Protein AF-A0A2V3UFE8-F1 (afdb_monomer)

Solvent-accessible surface area (backbone atoms only — not comparable to full-atom values): 3465 Å² total; per-residue (Å²): 127,63,78,65,58,70,67,33,70,41,10,50,48,20,30,52,37,31,76,69,70,51,62,81,88,70,58,90,47,60,87,91,37,71,54,31,51,34,16,49,55,21,19,34,57,66,77,37,47,68,66,50,46,55,75,58,56,83,80,121

pLDDT: mean 81.44, std 16.82, range [42.72, 95.44]

Sequence (60 aa):
MDQDAVNEPAYLDGRRAAERSEGPEHNPHPTGSDAHRLWQDGHASVTAPDAVADDIGDFA

Mean predicted aligned error: 7.37 Å

Structure (mmCIF, N/CA/C/O backbone):
data_AF-A0A2V3UFE8-F1
#
_entry.id   AF-A0A2V3UFE8-F1
#
loop_
_atom_site.group_PDB
_atom_site.id
_atom_site.type_symbol
_atom_site.label_atom_id
_atom_site.label_alt_id
_atom_site.label_comp_id
_atom_site.label_asym_id
_atom_site.label_entity_id
_atom_site.label_seq_id
_atom_site.pdbx_PDB_ins_code
_atom_site.Cartn_x
_atom_site.Cartn_y
_atom_site.Cartn_z
_atom_site.occupancy
_atom_site.B_iso_or_equiv
_atom_site.auth_seq_id
_atom_site.auth_comp_id
_atom_site.auth_asym_id
_atom_site.auth_atom_id
_atom_site.pdbx_PDB_model_num
ATOM 1 N N . MET A 1 1 ? 5.465 -14.642 1.026 1.00 54.91 1 MET A N 1
ATOM 2 C CA . MET A 1 1 ? 6.152 -13.551 0.296 1.00 54.91 1 MET A CA 1
ATOM 3 C C . MET A 1 1 ? 7.659 -13.666 0.446 1.00 54.91 1 MET A C 1
ATOM 5 O O . MET A 1 1 ? 8.114 -13.923 1.556 1.00 54.91 1 MET A O 1
ATOM 9 N N . ASP A 1 2 ? 8.416 -13.452 -0.634 1.00 67.06 2 ASP A N 1
ATOM 10 C CA . ASP A 1 2 ? 9.874 -13.282 -0.571 1.00 67.06 2 ASP A CA 1
ATOM 11 C C . ASP A 1 2 ? 10.233 -12.053 0.279 1.00 67.06 2 ASP A C 1
ATOM 1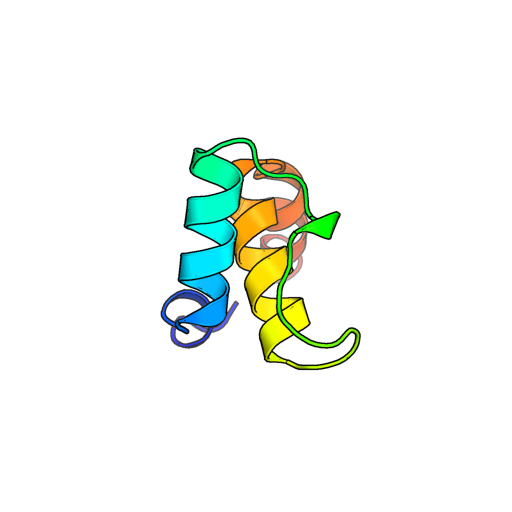3 O O . ASP A 1 2 ? 9.607 -10.999 0.155 1.00 67.06 2 ASP A O 1
ATOM 17 N N . GLN A 1 3 ? 11.251 -12.163 1.139 1.00 60.47 3 GLN A N 1
ATOM 18 C CA . GLN A 1 3 ? 11.710 -11.052 1.991 1.00 60.47 3 GLN A CA 1
ATOM 19 C C . GLN A 1 3 ? 12.169 -9.819 1.192 1.00 60.47 3 GLN A C 1
ATOM 21 O O . GLN A 1 3 ? 12.178 -8.711 1.730 1.00 60.47 3 GLN A O 1
ATOM 26 N N . ASP A 1 4 ? 12.510 -9.985 -0.084 1.00 66.19 4 ASP A N 1
ATOM 27 C CA . ASP A 1 4 ? 12.875 -8.875 -0.963 1.00 66.19 4 ASP A CA 1
ATOM 28 C C . ASP A 1 4 ? 11.646 -8.049 -1.382 1.00 66.19 4 ASP A C 1
ATOM 30 O O . ASP A 1 4 ? 11.722 -6.823 -1.442 1.00 66.19 4 ASP A O 1
ATOM 34 N N . ALA A 1 5 ? 10.481 -8.686 -1.551 1.00 62.12 5 ALA A N 1
ATOM 35 C CA . ALA A 1 5 ? 9.244 -8.018 -1.962 1.00 62.12 5 ALA A CA 1
ATOM 36 C C . ALA A 1 5 ? 8.719 -7.031 -0.903 1.00 62.12 5 ALA A C 1
ATOM 38 O O . ALA A 1 5 ? 8.219 -5.961 -1.239 1.00 62.12 5 ALA A O 1
ATOM 39 N N . VAL A 1 6 ? 8.890 -7.339 0.388 1.00 68.12 6 VAL A N 1
ATOM 40 C CA . VAL A 1 6 ? 8.448 -6.462 1.494 1.00 68.12 6 VAL A CA 1
ATOM 41 C C . VAL A 1 6 ? 9.383 -5.270 1.745 1.00 68.12 6 VAL A C 1
ATOM 43 O O . VAL A 1 6 ? 9.039 -4.360 2.502 1.00 68.12 6 VAL A O 1
ATOM 46 N N . ASN A 1 7 ? 10.566 -5.268 1.126 1.00 80.94 7 ASN A N 1
ATOM 4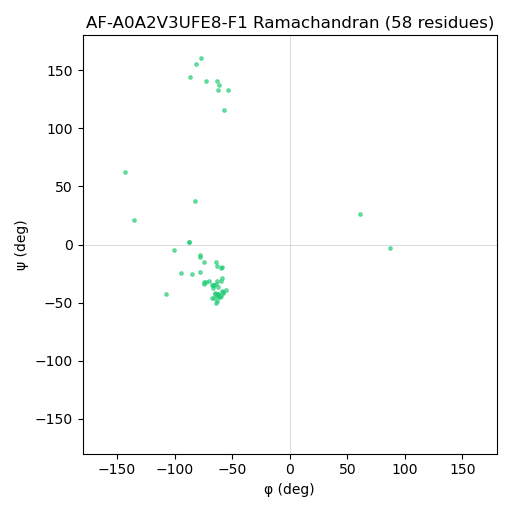7 C CA . ASN A 1 7 ? 11.520 -4.159 1.171 1.00 80.94 7 ASN A CA 1
ATOM 48 C C . ASN A 1 7 ? 11.470 -3.283 -0.090 1.00 80.94 7 ASN A C 1
ATOM 50 O O . ASN A 1 7 ? 12.142 -2.249 -0.139 1.00 80.94 7 ASN A O 1
ATOM 54 N N . GLU A 1 8 ? 10.675 -3.663 -1.094 1.00 87.38 8 GLU A N 1
ATOM 55 C CA . GLU A 1 8 ? 10.502 -2.876 -2.311 1.00 87.38 8 GLU A CA 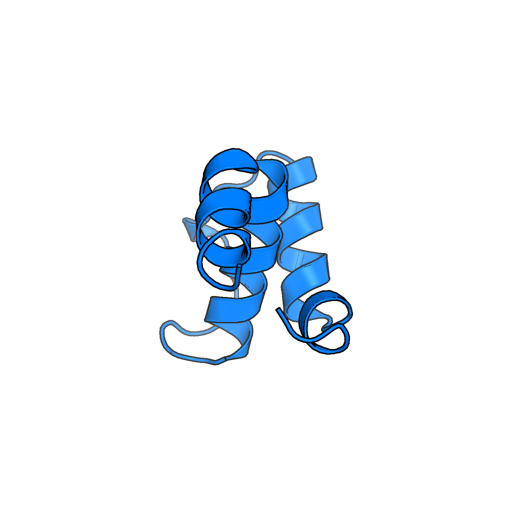1
ATOM 56 C C . GLU A 1 8 ? 9.872 -1.507 -1.992 1.00 87.38 8 GLU A C 1
ATOM 58 O O . GLU A 1 8 ? 8.941 -1.412 -1.181 1.00 87.38 8 GLU A O 1
ATOM 63 N N . PRO A 1 9 ? 10.315 -0.423 -2.659 1.00 91.19 9 PRO A N 1
ATOM 64 C CA . PRO A 1 9 ? 9.779 0.915 -2.427 1.00 91.19 9 PRO A CA 1
ATOM 65 C C . PRO A 1 9 ? 8.260 0.995 -2.600 1.00 91.19 9 PRO A C 1
ATOM 67 O O . PRO A 1 9 ? 7.600 1.666 -1.813 1.00 91.19 9 PRO A O 1
ATOM 70 N N . ALA A 1 10 ? 7.713 0.288 -3.594 1.00 93.12 10 ALA A N 1
ATOM 71 C CA . ALA A 1 10 ? 6.281 0.277 -3.882 1.00 93.12 10 ALA A CA 1
ATOM 72 C C . ALA A 1 10 ? 5.470 -0.351 -2.737 1.00 93.12 10 ALA A C 1
ATOM 74 O O . ALA A 1 10 ? 4.451 0.201 -2.331 1.00 93.12 10 ALA A O 1
ATOM 75 N N . TYR A 1 11 ? 5.965 -1.447 -2.153 1.00 92.00 11 TYR A N 1
ATOM 76 C CA . TYR A 1 11 ? 5.344 -2.091 -0.994 1.00 92.00 11 TYR A CA 1
ATOM 77 C C . TYR A 1 11 ? 5.334 -1.170 0.229 1.00 92.00 11 TYR A C 1
ATOM 79 O O . TYR A 1 11 ? 4.301 -0.965 0.870 1.00 92.00 11 TYR A O 1
ATOM 87 N N . LEU A 1 12 ? 6.480 -0.561 0.545 1.00 94.00 12 LEU A N 1
ATOM 88 C CA . LEU A 1 12 ? 6.587 0.356 1.681 1.00 94.00 12 LEU A CA 1
ATOM 89 C C . LEU A 1 12 ? 5.717 1.605 1.506 1.00 94.00 12 LEU A C 1
ATOM 91 O O . LEU A 1 12 ? 5.203 2.133 2.495 1.00 94.00 12 LEU A O 1
ATOM 95 N N . ASP A 1 13 ? 5.560 2.079 0.272 1.00 95.31 13 ASP A N 1
ATOM 96 C CA . ASP A 1 13 ? 4.686 3.203 -0.043 1.00 95.31 13 ASP A CA 1
ATOM 97 C C . ASP A 1 13 ? 3.209 2.845 0.168 1.00 95.31 13 ASP A C 1
ATOM 99 O O . ASP A 1 13 ? 2.506 3.566 0.876 1.00 95.31 13 ASP A O 1
ATOM 103 N N . GLY A 1 14 ? 2.773 1.675 -0.309 1.00 95.44 14 GLY A N 1
ATOM 104 C CA . GLY A 1 14 ? 1.426 1.157 -0.058 1.00 95.44 14 GLY A CA 1
ATOM 105 C C . GLY A 1 14 ? 1.113 1.000 1.427 1.00 95.44 14 GLY A C 1
ATOM 1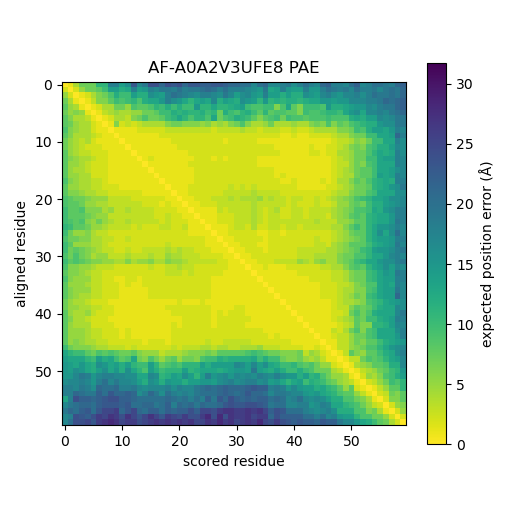06 O O . GLY A 1 14 ? 0.053 1.424 1.894 1.00 95.44 14 GLY A O 1
ATOM 107 N N . ARG A 1 15 ? 2.077 0.493 2.205 1.00 94.19 15 ARG A N 1
ATOM 108 C CA . ARG A 1 15 ? 1.948 0.386 3.664 1.00 94.19 15 ARG A CA 1
ATOM 109 C C . ARG A 1 15 ? 1.751 1.750 4.327 1.00 94.19 15 ARG A C 1
ATOM 111 O O . ARG A 1 15 ? 0.864 1.909 5.160 1.00 94.19 15 ARG A O 1
ATOM 118 N N . ARG A 1 16 ? 2.541 2.755 3.935 1.00 95.00 16 ARG A N 1
ATOM 119 C CA . ARG A 1 16 ? 2.419 4.128 4.463 1.00 95.00 16 ARG A CA 1
ATOM 120 C C . ARG A 1 16 ? 1.109 4.799 4.063 1.00 95.00 16 ARG A C 1
ATOM 122 O O . ARG A 1 16 ? 0.555 5.547 4.865 1.00 95.00 16 ARG A O 1
ATOM 129 N N . ALA A 1 17 ? 0.622 4.559 2.848 1.00 95.31 17 ALA A N 1
ATOM 130 C CA . ALA A 1 17 ? -0.675 5.059 2.401 1.00 95.31 17 ALA A CA 1
ATOM 131 C C . ALA A 1 17 ? -1.807 4.483 3.269 1.00 95.31 17 ALA A C 1
ATOM 133 O O . ALA A 1 17 ? -2.640 5.229 3.786 1.00 95.31 17 ALA A O 1
ATOM 134 N N . ALA A 1 18 ? -1.771 3.177 3.544 1.00 93.75 18 ALA A N 1
ATOM 135 C CA . ALA A 1 18 ? -2.708 2.541 4.463 1.00 93.75 18 ALA A CA 1
ATOM 136 C C . ALA A 1 18 ? -2.611 3.078 5.903 1.00 93.75 18 ALA A C 1
ATOM 138 O O . ALA A 1 18 ? -3.636 3.361 6.520 1.00 93.75 18 ALA A O 1
ATOM 139 N N . GLU A 1 19 ? -1.400 3.294 6.428 1.00 92.00 19 GLU A N 1
ATOM 140 C CA . GLU A 1 19 ? -1.181 3.928 7.742 1.00 92.00 19 GLU A CA 1
ATOM 141 C C . GLU A 1 19 ? -1.795 5.343 7.816 1.00 92.00 19 GLU A C 1
ATOM 143 O O . GLU A 1 19 ? -2.213 5.789 8.886 1.00 92.00 19 GLU A O 1
ATOM 148 N N . ARG A 1 20 ? -1.897 6.045 6.679 1.00 95.12 20 ARG A N 1
ATOM 149 C CA . ARG A 1 20 ? -2.564 7.352 6.542 1.00 95.12 20 ARG A CA 1
ATOM 150 C C . ARG A 1 20 ? -4.065 7.264 6.263 1.00 95.12 20 ARG A C 1
ATOM 152 O O . ARG A 1 20 ? -4.704 8.304 6.124 1.00 95.12 20 ARG A O 1
ATOM 159 N N . SER A 1 21 ? -4.637 6.060 6.215 1.00 92.31 21 SER A N 1
ATOM 160 C CA . SER A 1 21 ? -6.033 5.810 5.823 1.00 92.31 21 SER A CA 1
ATOM 161 C C . SER A 1 21 ? -6.373 6.260 4.393 1.00 92.31 21 SER A C 1
ATOM 163 O O . SER A 1 21 ? -7.527 6.566 4.099 1.00 92.31 21 SER A O 1
ATOM 165 N N . GLU A 1 22 ? -5.384 6.309 3.499 1.00 93.50 22 GLU A N 1
ATOM 166 C CA . GLU A 1 22 ? -5.617 6.511 2.066 1.00 93.50 22 GLU A CA 1
ATOM 167 C C . GLU A 1 22 ? -6.213 5.224 1.467 1.00 93.50 22 GLU A C 1
ATOM 169 O O . GLU A 1 22 ? -5.827 4.124 1.859 1.00 93.50 22 GLU A O 1
ATOM 174 N N . GLY A 1 23 ? -7.171 5.334 0.543 1.00 89.31 23 GLY A N 1
ATOM 175 C CA . GLY A 1 23 ? -7.766 4.183 -0.146 1.00 89.31 23 GLY A CA 1
ATOM 176 C C . GLY A 1 23 ? -6.876 3.595 -1.256 1.00 89.31 23 GLY A C 1
ATOM 177 O O . GLY A 1 23 ? -5.972 4.276 -1.752 1.00 89.31 23 GLY A O 1
ATOM 178 N N . PRO A 1 24 ? -7.115 2.338 -1.681 1.00 87.50 24 PRO A N 1
ATOM 179 C CA . PRO A 1 24 ? -6.335 1.679 -2.731 1.00 87.50 24 PRO A CA 1
ATOM 180 C C . PRO A 1 24 ? -6.432 2.354 -4.111 1.00 87.50 2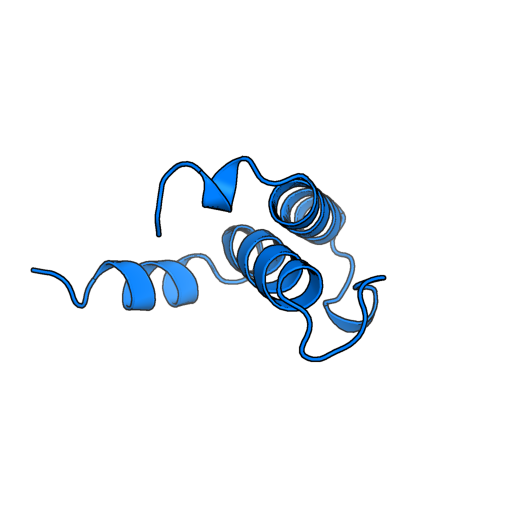4 PRO A C 1
ATOM 182 O O . PRO A 1 24 ? -5.560 2.165 -4.958 1.00 87.50 24 PRO A O 1
ATOM 185 N N . GLU A 1 25 ? -7.452 3.184 -4.338 1.00 90.94 25 GLU A N 1
ATOM 186 C CA . GLU A 1 25 ? -7.603 4.030 -5.525 1.00 90.94 25 GLU A CA 1
ATOM 187 C C . GLU A 1 25 ? -6.507 5.101 -5.669 1.00 90.94 25 GLU A C 1
ATOM 189 O O . GLU A 1 25 ? -6.348 5.666 -6.751 1.00 90.94 25 GLU A O 1
ATOM 194 N N . HIS A 1 26 ? -5.742 5.372 -4.606 1.00 93.50 26 HIS A N 1
ATOM 195 C CA . HIS A 1 26 ? -4.621 6.315 -4.617 1.00 93.50 26 HIS A CA 1
ATOM 196 C C . HIS A 1 26 ? -3.288 5.692 -5.042 1.00 93.50 26 HIS A C 1
ATOM 198 O O . HIS A 1 26 ? -2.280 6.396 -5.078 1.00 93.50 26 HIS A O 1
ATOM 204 N N . ASN A 1 27 ? -3.271 4.406 -5.404 1.00 93.69 27 ASN A N 1
ATOM 205 C CA . ASN A 1 27 ? -2.084 3.755 -5.944 1.00 93.69 27 ASN A CA 1
ATOM 206 C C . ASN A 1 27 ? -1.581 4.498 -7.204 1.00 93.69 27 ASN A C 1
ATOM 208 O O . ASN A 1 27 ? -2.286 4.523 -8.218 1.00 93.69 27 ASN A O 1
ATOM 212 N N . PRO A 1 28 ? -0.368 5.087 -7.184 1.00 94.00 28 PRO A N 1
ATOM 213 C CA . PRO A 1 28 ? 0.145 5.875 -8.304 1.00 94.00 28 PRO A CA 1
ATOM 214 C C . PRO A 1 28 ? 0.673 5.005 -9.453 1.00 94.00 28 PRO A C 1
ATOM 216 O O . PRO A 1 28 ? 1.017 5.521 -10.520 1.00 94.00 28 PRO A O 1
ATOM 219 N N . HIS A 1 29 ? 0.790 3.692 -9.245 1.00 93.81 29 HIS A N 1
ATOM 220 C CA . HIS A 1 29 ? 1.367 2.775 -10.214 1.00 93.81 29 HIS A CA 1
ATOM 221 C C . HIS A 1 29 ? 0.314 2.278 -11.213 1.00 93.81 29 HIS A C 1
ATOM 223 O O . HIS A 1 29 ? -0.835 2.025 -10.839 1.00 93.81 29 HIS A O 1
ATOM 229 N N . PRO A 1 30 ? 0.692 2.078 -12.488 1.00 94.00 30 PRO A N 1
ATOM 230 C CA . PRO A 1 30 ? -0.232 1.610 -13.511 1.00 94.00 30 PRO A CA 1
ATOM 231 C C . PRO A 1 30 ? -0.766 0.214 -13.183 1.00 94.00 30 PRO A C 1
ATOM 233 O O . PRO A 1 30 ? 0.001 -0.699 -12.861 1.00 94.00 30 PRO A O 1
ATOM 236 N N . THR A 1 31 ? -2.081 0.040 -13.305 1.00 92.44 31 THR A N 1
ATOM 237 C CA . THR A 1 31 ? -2.761 -1.237 -13.068 1.00 92.44 31 THR A CA 1
ATOM 238 C C . THR A 1 31 ? -2.140 -2.357 -13.904 1.00 92.44 31 THR A C 1
ATOM 240 O O . THR A 1 31 ? -1.911 -2.195 -15.101 1.00 92.44 31 THR A O 1
ATOM 243 N N . GLY A 1 32 ? -1.867 -3.495 -13.262 1.00 88.75 32 GLY A N 1
ATOM 244 C CA . GLY A 1 32 ? -1.225 -4.658 -13.886 1.00 88.75 32 GLY A CA 1
ATOM 245 C C . GLY A 1 32 ? 0.308 -4.644 -13.874 1.00 88.75 32 GLY A C 1
ATOM 246 O O . GLY A 1 32 ? 0.908 -5.619 -14.312 1.00 88.75 32 GLY A O 1
ATOM 247 N N . SER A 1 33 ? 0.949 -3.582 -13.373 1.00 92.25 33 SER A N 1
ATOM 248 C CA . SER A 1 33 ? 2.399 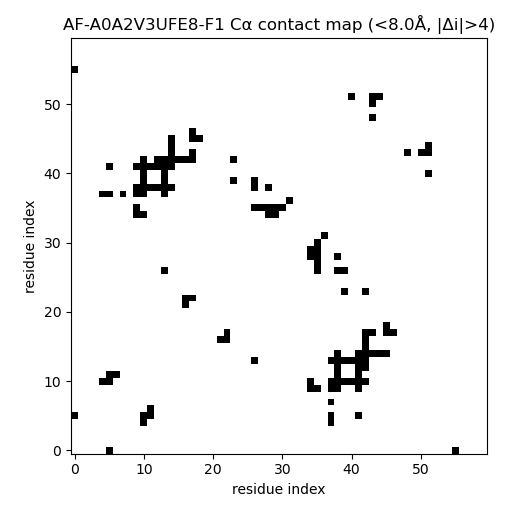-3.583 -13.127 1.00 92.25 33 SER A CA 1
ATOM 249 C C . SER A 1 33 ? 2.763 -4.266 -11.806 1.00 92.25 33 SER A C 1
ATOM 251 O O . SER A 1 33 ? 1.971 -4.273 -10.862 1.00 92.25 33 SER A O 1
ATOM 253 N N . ASP A 1 34 ? 3.996 -4.768 -11.705 1.00 91.75 34 ASP A N 1
ATOM 254 C CA . ASP A 1 34 ? 4.509 -5.355 -10.460 1.00 91.75 34 ASP A CA 1
ATOM 255 C C . ASP A 1 34 ? 4.491 -4.349 -9.304 1.00 91.75 34 ASP A C 1
ATOM 257 O O . ASP A 1 34 ? 4.064 -4.683 -8.202 1.00 91.75 34 ASP A O 1
ATOM 261 N N . ALA A 1 35 ? 4.845 -3.088 -9.571 1.00 92.38 35 ALA A N 1
ATOM 262 C CA . ALA A 1 35 ? 4.782 -2.014 -8.582 1.00 92.38 35 ALA A CA 1
ATOM 263 C C . ALA A 1 35 ? 3.350 -1.759 -8.084 1.00 92.38 35 ALA A C 1
ATOM 265 O O . ALA A 1 35 ? 3.142 -1.507 -6.900 1.00 92.38 35 ALA A O 1
ATOM 266 N N . HIS A 1 36 ? 2.349 -1.870 -8.964 1.00 94.25 36 HIS A N 1
ATOM 267 C CA . HIS A 1 36 ? 0.949 -1.752 -8.565 1.00 94.25 36 HIS A CA 1
ATOM 268 C C . HIS A 1 36 ? 0.535 -2.881 -7.622 1.00 94.25 36 HIS A C 1
ATOM 270 O O . HIS A 1 36 ? -0.117 -2.605 -6.617 1.00 94.25 36 HIS A O 1
ATOM 276 N N . ARG A 1 37 ? 0.948 -4.122 -7.913 1.00 91.62 37 ARG A N 1
ATOM 277 C CA . ARG A 1 37 ? 0.685 -5.280 -7.050 1.00 91.62 37 ARG A CA 1
ATOM 278 C C . ARG A 1 37 ? 1.381 -5.143 -5.696 1.00 91.62 37 ARG A C 1
ATOM 280 O O . ARG A 1 37 ? 0.715 -5.205 -4.675 1.00 91.62 37 ARG A O 1
ATOM 287 N N . LEU A 1 38 ? 2.677 -4.832 -5.692 1.00 93.19 38 LEU A N 1
ATOM 288 C CA . LEU A 1 38 ? 3.458 -4.644 -4.465 1.00 93.19 38 LEU A CA 1
ATOM 289 C C . LEU A 1 38 ? 2.884 -3.545 -3.574 1.00 93.19 38 LEU A C 1
ATOM 291 O O . LEU A 1 38 ? 2.811 -3.713 -2.361 1.00 93.19 38 LEU A O 1
ATOM 295 N N . TRP A 1 39 ? 2.447 -2.433 -4.165 1.00 94.81 39 TRP A N 1
ATOM 296 C CA . TRP A 1 39 ? 1.780 -1.370 -3.419 1.00 94.81 39 TRP A CA 1
ATOM 297 C C . TRP A 1 39 ? 0.462 -1.852 -2.802 1.00 94.81 39 TRP A C 1
ATOM 299 O O . TRP A 1 39 ? 0.209 -1.570 -1.633 1.00 94.81 39 TRP A O 1
ATOM 309 N N . GLN A 1 40 ? -0.363 -2.612 -3.537 1.00 92.94 40 GLN A N 1
ATOM 310 C CA . GLN A 1 40 ? -1.600 -3.173 -2.976 1.00 92.94 40 GLN A CA 1
ATOM 311 C C . GLN A 1 40 ? -1.312 -4.138 -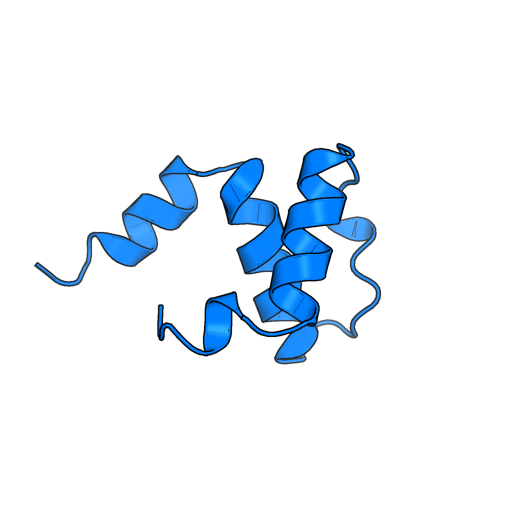1.826 1.00 92.94 40 GLN A C 1
ATOM 313 O O . GLN A 1 40 ? -1.969 -4.054 -0.793 1.00 92.94 40 GLN A O 1
ATOM 318 N N . ASP A 1 41 ? -0.300 -4.989 -1.970 1.00 91.56 41 ASP A N 1
ATOM 319 C CA . ASP A 1 41 ? 0.108 -5.930 -0.927 1.00 91.56 41 ASP A CA 1
ATOM 320 C C . ASP A 1 41 ? 0.586 -5.188 0.334 1.00 91.56 41 ASP A C 1
ATOM 322 O O . ASP A 1 41 ? 0.196 -5.510 1.459 1.00 91.56 41 ASP A O 1
ATOM 326 N N . GLY A 1 42 ? 1.377 -4.128 0.146 1.00 92.81 42 GLY A N 1
ATOM 327 C CA . GLY A 1 42 ? 1.807 -3.232 1.216 1.00 92.81 42 GLY A CA 1
ATOM 328 C C . GLY A 1 42 ? 0.633 -2.568 1.930 1.00 92.81 42 GLY A C 1
ATOM 329 O O . GLY A 1 42 ? 0.593 -2.534 3.161 1.00 92.81 42 GLY A O 1
ATOM 330 N N . HIS A 1 43 ? -0.348 -2.084 1.173 1.00 94.69 43 HIS A N 1
ATOM 331 C CA . HIS A 1 43 ? -1.559 -1.458 1.700 1.00 94.69 43 HIS A CA 1
ATOM 332 C C . HIS A 1 43 ? -2.438 -2.448 2.484 1.00 94.69 43 HIS A C 1
ATOM 334 O O . HIS A 1 43 ? -2.847 -2.172 3.618 1.00 94.69 43 HIS A O 1
ATOM 340 N N . ALA A 1 44 ? -2.652 -3.639 1.923 1.00 91.12 44 ALA A N 1
ATOM 341 C CA . ALA A 1 44 ? -3.415 -4.721 2.537 1.00 91.12 44 ALA A CA 1
ATOM 342 C C . ALA A 1 44 ? -2.765 -5.230 3.830 1.00 91.12 44 ALA A C 1
ATOM 344 O O . ALA A 1 44 ? -3.479 -5.580 4.767 1.00 91.12 44 ALA A O 1
ATOM 345 N N . SER A 1 45 ? -1.431 -5.183 3.944 1.00 88.88 45 SER A N 1
ATOM 346 C CA . SER A 1 45 ? -0.722 -5.578 5.172 1.00 88.88 45 SER A CA 1
ATOM 347 C C . SER A 1 45 ? -1.133 -4.782 6.423 1.00 88.88 45 SER A C 1
ATOM 349 O O . SER A 1 45 ? -0.918 -5.247 7.541 1.00 88.88 45 SER A O 1
ATOM 351 N N . VAL A 1 46 ? -1.746 -3.604 6.249 1.00 90.38 46 VAL A N 1
ATOM 352 C CA . VAL A 1 46 ? -2.239 -2.745 7.340 1.00 90.38 46 VAL A CA 1
ATOM 353 C C . VAL A 1 46 ? -3.763 -2.757 7.417 1.00 90.38 46 VAL A C 1
ATOM 355 O O . VAL A 1 46 ? -4.314 -2.807 8.515 1.00 90.38 46 VAL A O 1
ATOM 358 N N . THR A 1 47 ? -4.456 -2.693 6.276 1.00 87.38 47 THR A N 1
ATOM 359 C CA . THR A 1 47 ? -5.927 -2.576 6.243 1.00 87.38 47 THR A CA 1
ATOM 360 C C . THR A 1 47 ? -6.661 -3.909 6.335 1.00 87.38 47 THR A C 1
ATOM 362 O O . THR A 1 47 ? -7.801 -3.941 6.796 1.00 87.38 47 THR A O 1
ATOM 365 N N . ALA A 1 48 ? -6.022 -5.003 5.926 1.00 81.56 48 ALA A N 1
ATOM 366 C CA . ALA A 1 48 ? -6.582 -6.348 5.930 1.00 81.56 48 ALA A CA 1
ATOM 367 C C . ALA A 1 48 ? -5.504 -7.386 6.308 1.00 81.56 48 ALA A C 1
ATOM 369 O O . ALA A 1 48 ? -5.188 -8.272 5.509 1.00 81.56 48 ALA A O 1
ATOM 370 N N . PRO A 1 49 ? -4.933 -7.304 7.526 1.00 67.50 49 PRO A N 1
ATOM 371 C CA . PRO A 1 49 ? -3.841 -8.185 7.940 1.00 67.50 49 PRO A CA 1
ATOM 372 C C . PRO A 1 49 ? -4.233 -9.671 7.914 1.00 67.50 49 PRO A C 1
ATOM 374 O O . PRO A 1 49 ? -3.395 -10.512 7.598 1.00 67.50 49 PRO A O 1
ATOM 377 N N . ASP A 1 50 ? -5.507 -9.998 8.161 1.00 67.25 50 ASP A N 1
ATOM 378 C CA . ASP A 1 50 ? -6.019 -11.372 8.075 1.00 67.25 50 ASP A CA 1
ATOM 379 C C . ASP A 1 50 ? -6.079 -11.901 6.630 1.00 67.25 50 ASP A C 1
ATOM 381 O O . ASP A 1 50 ? -5.864 -13.088 6.404 1.00 67.25 50 ASP A O 1
ATOM 385 N N . ALA A 1 51 ? -6.306 -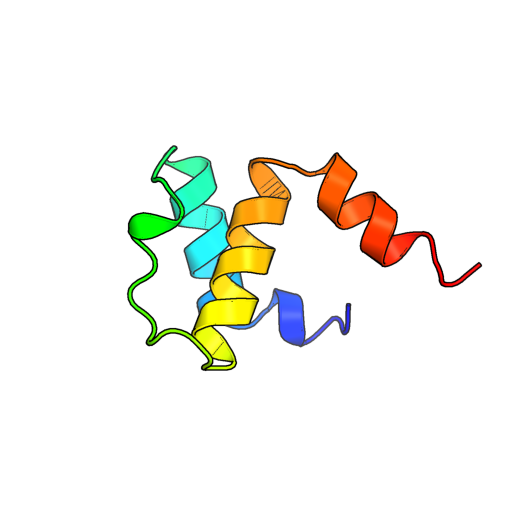11.033 5.637 1.00 60.22 51 ALA A N 1
ATOM 386 C CA . ALA A 1 51 ? -6.303 -11.427 4.225 1.00 60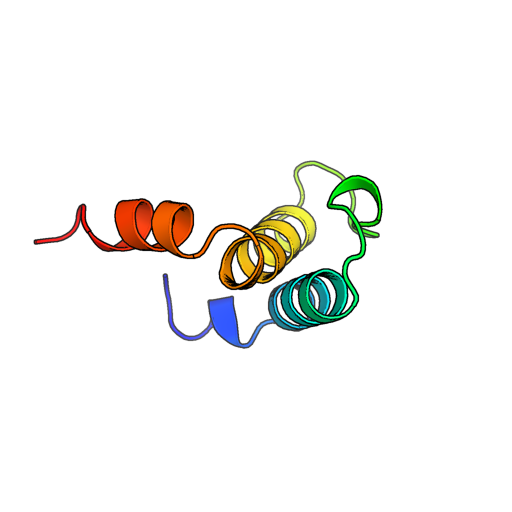.22 51 ALA A CA 1
ATOM 387 C C . ALA A 1 51 ? -4.882 -11.723 3.717 1.00 60.22 51 ALA A C 1
ATOM 389 O O . ALA A 1 51 ? -4.694 -12.602 2.883 1.00 60.22 51 ALA A O 1
ATOM 390 N N . VAL A 1 52 ? -3.875 -11.027 4.256 1.00 56.50 52 VAL A N 1
ATOM 391 C CA . VAL A 1 52 ? -2.458 -11.320 3.984 1.00 56.50 52 VAL A CA 1
ATOM 392 C C . VAL A 1 52 ? -2.003 -12.589 4.714 1.00 56.50 52 VAL A C 1
ATOM 394 O O . VAL A 1 52 ? -1.161 -13.322 4.203 1.00 56.50 52 VAL A O 1
ATOM 397 N N . ALA A 1 53 ? -2.558 -12.883 5.894 1.00 56.59 53 ALA A N 1
ATOM 398 C CA . ALA A 1 53 ? -2.239 -14.104 6.632 1.00 56.59 53 ALA A CA 1
ATOM 399 C C . ALA A 1 53 ? -2.718 -15.379 5.913 1.00 56.59 53 ALA A C 1
ATOM 401 O O . ALA A 1 53 ? -2.011 -16.383 5.960 1.00 56.59 53 ALA A O 1
ATOM 402 N N . ASP A 1 54 ? -3.858 -15.336 5.216 1.00 51.09 54 ASP A N 1
ATOM 403 C CA . ASP A 1 54 ? -4.386 -16.477 4.446 1.00 51.09 54 ASP A CA 1
ATOM 404 C C . ASP A 1 54 ? -3.489 -16.818 3.236 1.00 51.09 54 ASP A C 1
ATOM 406 O O . ASP A 1 54 ? -3.230 -17.984 2.956 1.00 51.09 54 ASP A O 1
ATOM 410 N N . ASP A 1 55 ? -2.884 -15.806 2.604 1.00 51.53 55 ASP A N 1
ATOM 411 C CA . ASP A 1 55 ? -1.906 -15.971 1.511 1.00 51.53 55 ASP A CA 1
ATOM 412 C C . ASP A 1 55 ? -0.516 -16.445 2.013 1.00 51.53 55 ASP A C 1
ATOM 414 O O . ASP A 1 55 ? 0.332 -16.915 1.253 1.00 51.53 55 ASP A O 1
ATOM 418 N N . ILE A 1 56 ? -0.261 -16.342 3.326 1.00 52.00 56 ILE A N 1
ATOM 419 C CA . ILE A 1 56 ? 0.940 -16.869 4.005 1.00 52.00 56 ILE A CA 1
ATOM 420 C C . ILE A 1 56 ? 0.686 -18.276 4.585 1.00 52.00 56 ILE A C 1
ATOM 422 O O . ILE A 1 56 ? 1.635 -19.043 4.761 1.00 52.00 56 ILE A O 1
ATOM 426 N N . GLY A 1 57 ? -0.571 -18.624 4.874 1.00 42.72 57 GLY A N 1
ATOM 427 C CA . GLY A 1 57 ? -0.979 -19.881 5.506 1.00 42.72 57 GLY A CA 1
ATOM 428 C C . GLY A 1 57 ? -1.007 -21.100 4.579 1.00 42.72 57 GLY A C 1
ATOM 429 O O . GLY A 1 57 ? -0.828 -22.215 5.064 1.00 42.72 57 GLY A O 1
ATOM 430 N N . ASP A 1 58 ? -1.150 -20.915 3.264 1.00 46.97 58 ASP A N 1
ATOM 431 C CA . ASP A 1 58 ? -1.222 -22.006 2.271 1.00 46.97 58 ASP A CA 1
ATOM 432 C C . ASP A 1 58 ? 0.165 -22.547 1.844 1.00 46.97 58 ASP A C 1
ATOM 434 O O . ASP A 1 58 ? 0.422 -22.859 0.683 1.00 46.97 58 ASP A O 1
ATOM 438 N N . PHE A 1 59 ? 1.101 -22.631 2.796 1.00 51.38 59 PHE A N 1
ATOM 439 C CA . PHE A 1 59 ? 2.437 -23.222 2.612 1.00 51.38 59 PHE A CA 1
ATOM 440 C C . PHE A 1 59 ? 2.860 -24.146 3.776 1.00 51.38 59 PHE A C 1
ATOM 442 O O . PHE A 1 59 ? 4.057 -24.391 3.955 1.00 51.38 59 PHE A O 1
ATOM 449 N N . ALA A 1 60 ? 1.912 -24.661 4.569 1.00 43.41 60 ALA A N 1
ATOM 450 C CA . ALA A 1 60 ? 2.173 -25.596 5.674 1.00 43.41 60 ALA A CA 1
ATOM 451 C C . ALA A 1 60 ? 1.748 -27.040 5.364 1.00 43.41 60 ALA A C 1
ATOM 453 O O . ALA A 1 60 ? 0.636 -27.239 4.829 1.00 43.41 60 ALA A O 1
#

Secondary structure (DSSP, 8-state):
--TTGGGSHHHHHHHHHHHTT--GGG--SPTTSHHHHHHHHHHHHHH-HHHHHHHHHTT-

Foldseek 3Di:
DPPVLCVDPLLCQLLVCLVVVHDLVPRPDDPPDPSNVSSPLSVCCRVPVVVNVVVVPVPD

Radius of gyration: 11.12 Å; Cα contacts (8 Å, |Δi|>4): 68; chains: 1; bounding box: 21×33×22 Å